Protein AF-A0A967E3Q3-F1 (afdb_monomer)

Mean predicted aligned error: 9.65 Å

Organism: NCBI:txid2714865

Solvent-accessible surface area (backbone atoms only — not comparable to full-atom values): 5410 Å² total; per-residue (Å²): 83,80,49,40,12,66,37,65,68,26,47,74,69,67,34,74,92,29,48,50,89,49,74,94,73,62,77,79,95,46,52,70,37,64,36,24,38,30,42,36,49,84,86,45,96,77,69,51,65,51,76,47,79,45,81,46,77,52,81,77,80,81,84,85,75,77,77,80,81,81,80,74,66,87,72,62,104,75,74,90,77,134

InterPro domains:
  IPR059909 Flavobacterium inter-domain disulphide bond domain [PF26689] (2-62)

Secondary structure (DSSP, 8-state):
-EEEESSHHHHHHT-GGGB-S-GGGPPPSSSEEEEEEEEE-TT-TT--EEEEEEEEE-PPPPP--PPP--------S-----

Radius of gyration: 27.69 Å; Cα contacts (8 Å, |Δi|>4): 107; chains: 1; bounding box: 51×19×89 Å

Structure (mmCIF, N/CA/C/O backbone):
data_AF-A0A967E3Q3-F1
#
_entry.id   AF-A0A967E3Q3-F1
#
loop_
_atom_site.group_PDB
_atom_site.id
_atom_site.type_symbol
_atom_site.label_atom_id
_atom_site.label_alt_id
_atom_site.label_comp_id
_atom_site.label_asym_id
_atom_site.label_entity_id
_atom_site.label_seq_id
_atom_site.pdbx_PDB_ins_code
_atom_site.Cartn_x
_atom_site.Cartn_y
_atom_site.Cartn_z
_atom_site.occupancy
_atom_site.B_iso_or_equiv
_atom_site.auth_seq_id
_atom_site.auth_comp_id
_atom_site.auth_asym_id
_atom_site.auth_atom_id
_atom_site.pdbx_PDB_model_num
ATOM 1 N N . ASP A 1 1 ? -10.518 -5.947 8.811 1.00 91.62 1 ASP A N 1
ATOM 2 C CA . ASP A 1 1 ? -10.515 -5.128 7.593 1.00 91.62 1 ASP A CA 1
ATOM 3 C C . ASP A 1 1 ? -9.079 -4.773 7.234 1.00 91.62 1 ASP A C 1
ATOM 5 O O . ASP A 1 1 ? -8.251 -4.740 8.142 1.00 91.62 1 ASP A O 1
ATOM 9 N N . ILE A 1 2 ? -8.767 -4.601 5.949 1.00 94.62 2 ILE A N 1
ATOM 10 C CA . ILE A 1 2 ? -7.405 -4.298 5.475 1.00 94.62 2 ILE A CA 1
ATOM 11 C C . ILE A 1 2 ? -7.462 -3.105 4.522 1.00 94.62 2 ILE A C 1
ATOM 13 O O . ILE A 1 2 ? -8.183 -3.145 3.526 1.00 94.62 2 ILE A O 1
ATOM 17 N N . ALA A 1 3 ? -6.658 -2.081 4.802 1.00 96.94 3 ALA A N 1
ATOM 18 C CA . ALA A 1 3 ? -6.501 -0.896 3.966 1.00 96.94 3 ALA A CA 1
ATOM 19 C C . ALA A 1 3 ? -5.018 -0.578 3.735 1.00 96.94 3 ALA A C 1
ATOM 21 O O . ALA A 1 3 ? -4.159 -0.948 4.533 1.00 96.94 3 ALA A O 1
ATOM 22 N N . TYR A 1 4 ? -4.724 0.127 2.645 1.00 97.88 4 TYR A N 1
ATOM 23 C CA . TYR A 1 4 ? -3.365 0.431 2.199 1.00 97.88 4 TYR A CA 1
ATOM 24 C C . TYR A 1 4 ? -3.199 1.940 2.026 1.00 97.88 4 TYR A C 1
ATOM 26 O O . TYR A 1 4 ? -4.104 2.594 1.508 1.00 97.88 4 TYR A O 1
ATOM 34 N N . TYR A 1 5 ? -2.057 2.494 2.429 1.00 98.12 5 TYR A N 1
ATOM 35 C CA . TYR A 1 5 ? -1.795 3.932 2.393 1.00 98.12 5 TYR A CA 1
ATOM 36 C C . TYR A 1 5 ? -0.393 4.262 1.876 1.00 98.12 5 TYR A C 1
ATOM 38 O O . TYR A 1 5 ? 0.563 3.522 2.102 1.00 98.12 5 TYR A O 1
ATOM 46 N N . ASN A 1 6 ? -0.270 5.423 1.231 1.00 96.75 6 ASN A N 1
ATOM 47 C CA . ASN A 1 6 ? 0.992 5.933 0.678 1.00 96.75 6 ASN A CA 1
ATOM 48 C C . ASN A 1 6 ? 1.952 6.504 1.737 1.00 96.75 6 ASN A C 1
ATOM 50 O O . ASN A 1 6 ? 3.110 6.766 1.429 1.00 96.75 6 ASN A O 1
ATOM 54 N N . ASN A 1 7 ? 1.477 6.747 2.962 1.00 96.69 7 ASN A N 1
ATOM 55 C CA . ASN A 1 7 ? 2.299 7.170 4.094 1.00 96.69 7 ASN A CA 1
ATOM 56 C C . ASN A 1 7 ? 1.703 6.697 5.430 1.00 96.69 7 ASN A C 1
ATOM 58 O O . ASN A 1 7 ? 0.512 6.387 5.524 1.00 96.69 7 ASN A O 1
ATOM 62 N N . GLU A 1 8 ? 2.541 6.686 6.466 1.00 97.75 8 GLU A N 1
ATOM 63 C CA . GLU A 1 8 ? 2.182 6.213 7.805 1.00 97.75 8 GLU A CA 1
ATOM 64 C C . GLU A 1 8 ? 1.054 7.039 8.431 1.00 97.75 8 GLU A C 1
ATOM 66 O O . GLU A 1 8 ? 0.062 6.493 8.911 1.00 97.75 8 GLU A O 1
ATOM 71 N N . ASN A 1 9 ? 1.162 8.372 8.377 1.00 98.12 9 ASN A N 1
ATOM 72 C CA . ASN A 1 9 ? 0.169 9.266 8.973 1.00 98.12 9 ASN A CA 1
ATOM 73 C C . ASN A 1 9 ? -1.226 9.054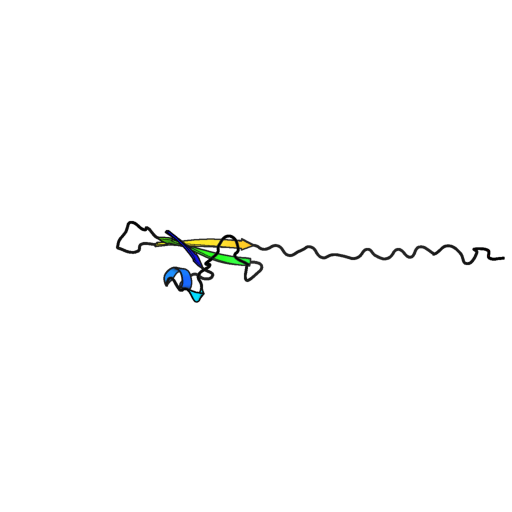 8.364 1.00 98.12 9 ASN A C 1
ATOM 75 O O . ASN A 1 9 ? -2.230 9.089 9.068 1.00 98.12 9 ASN A O 1
ATOM 79 N N . GLY A 1 10 ? -1.295 8.767 7.062 1.00 97.75 10 GLY A N 1
ATOM 80 C CA . GLY A 1 10 ? -2.531 8.411 6.384 1.00 97.75 10 GLY A CA 1
ATOM 81 C C . GLY A 1 10 ? -3.152 7.124 6.915 1.00 97.75 10 GLY A C 1
ATOM 82 O O . GLY A 1 10 ? -4.365 7.085 7.092 1.00 97.75 10 GLY A O 1
ATOM 83 N N . ALA A 1 11 ? -2.338 6.115 7.234 1.00 97.62 11 ALA A N 1
ATOM 84 C CA . ALA A 1 11 ? -2.804 4.880 7.858 1.00 97.62 11 ALA A CA 1
ATOM 85 C C . ALA A 1 11 ? -3.247 5.076 9.318 1.00 97.62 11 ALA A C 1
ATOM 87 O O . ALA A 1 11 ? -4.174 4.396 9.760 1.00 97.62 11 ALA A O 1
ATOM 88 N N . ILE A 1 12 ? -2.630 5.999 10.062 1.00 96.69 12 ILE A N 1
ATOM 89 C CA . ILE A 1 12 ? -3.014 6.337 11.445 1.00 96.69 12 ILE A CA 1
ATOM 90 C C . ILE A 1 12 ? -4.350 7.088 11.476 1.00 96.69 12 ILE A C 1
ATOM 92 O O . ILE A 1 12 ? -5.231 6.740 12.261 1.00 96.69 12 ILE A O 1
ATOM 96 N N . GLU A 1 13 ? -4.497 8.107 10.629 1.00 96.69 13 GLU A N 1
ATOM 97 C CA . GLU A 1 13 ? -5.658 9.008 10.601 1.00 96.69 13 GLU A CA 1
ATOM 98 C C . GLU A 1 13 ? -6.791 8.527 9.683 1.00 96.69 13 GLU A C 1
ATOM 100 O O . GLU A 1 13 ? -7.827 9.183 9.593 1.00 96.69 13 GLU A O 1
ATOM 105 N N . GLU A 1 14 ? -6.587 7.415 8.972 1.00 95.44 14 GLU A N 1
ATOM 106 C CA . GLU A 1 14 ? -7.493 6.911 7.931 1.00 95.44 14 GLU A CA 1
ATOM 107 C C . GLU A 1 14 ? -7.775 7.976 6.854 1.00 95.44 14 GLU A C 1
ATOM 109 O O . GLU A 1 14 ? -8.898 8.156 6.382 1.00 95.44 14 GLU A O 1
ATOM 114 N N . ASN A 1 15 ? -6.733 8.726 6.474 1.00 97.31 15 ASN A N 1
ATOM 115 C CA . ASN A 1 15 ? -6.844 9.880 5.587 1.00 97.31 15 ASN A CA 1
ATOM 116 C C . ASN A 1 15 ? -7.133 9.437 4.136 1.00 97.31 15 ASN A C 1
ATOM 118 O O . ASN A 1 15 ? -6.250 8.850 3.497 1.00 97.31 15 ASN A O 1
ATOM 122 N N . PRO A 1 16 ? -8.295 9.797 3.553 1.00 96.88 16 PRO A N 1
ATOM 123 C CA . PRO A 1 16 ? -8.653 9.401 2.190 1.00 96.88 16 PRO A CA 1
ATOM 124 C C . PRO A 1 16 ? -7.687 9.911 1.114 1.00 96.88 16 PRO A C 1
ATOM 126 O O . PRO A 1 16 ? -7.570 9.292 0.062 1.00 96.88 16 PRO A O 1
ATOM 129 N N . GLY A 1 17 ? -6.975 11.016 1.362 1.00 96.88 17 GLY A N 1
ATOM 130 C CA . GLY A 1 17 ? -5.982 11.558 0.430 1.00 96.88 17 GLY A CA 1
ATOM 131 C C . GLY A 1 17 ? -4.734 10.685 0.280 1.00 96.88 17 GLY A C 1
ATOM 132 O O . GLY A 1 17 ? -4.014 10.817 -0.705 1.00 96.88 17 GLY A O 1
ATOM 133 N N . ASN A 1 18 ? -4.493 9.780 1.231 1.00 97.12 18 ASN A N 1
ATOM 134 C CA . ASN A 1 18 ? -3.370 8.846 1.206 1.00 97.12 18 ASN A CA 1
ATOM 135 C C . ASN A 1 18 ? -3.810 7.399 0.942 1.00 97.12 18 ASN A C 1
ATOM 137 O O . ASN A 1 18 ? -2.946 6.530 0.867 1.00 97.12 18 ASN A O 1
ATOM 141 N N . LEU A 1 19 ? 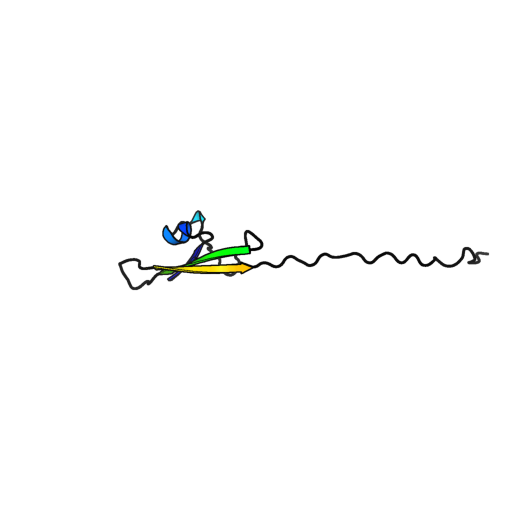-5.116 7.135 0.829 1.00 97.88 19 LEU A N 1
ATOM 142 C CA . LEU A 1 19 ? -5.673 5.796 0.654 1.00 97.88 19 LEU A CA 1
ATOM 143 C C . LEU A 1 19 ? -5.361 5.246 -0.743 1.00 97.88 19 LEU A C 1
ATOM 145 O O . LEU A 1 19 ? -5.667 5.862 -1.764 1.00 97.88 19 LEU A O 1
ATOM 149 N N . ILE A 1 20 ? -4.834 4.028 -0.789 1.00 97.62 20 ILE A N 1
ATOM 150 C CA . ILE A 1 20 ? -4.686 3.239 -2.009 1.00 97.62 20 ILE A CA 1
ATOM 151 C C . ILE A 1 20 ? -5.990 2.464 -2.219 1.00 97.62 20 ILE A C 1
ATOM 153 O O . ILE A 1 20 ? -6.177 1.357 -1.716 1.00 97.62 20 ILE A O 1
ATOM 157 N N . ALA A 1 21 ? -6.921 3.072 -2.955 1.00 96.69 21 ALA A N 1
ATOM 158 C CA . ALA A 1 21 ? -8.261 2.517 -3.163 1.00 96.69 21 ALA A CA 1
ATOM 159 C C . ALA A 1 21 ? -8.276 1.232 -4.014 1.00 96.69 21 ALA A C 1
ATOM 161 O O . ALA A 1 21 ? -9.176 0.406 -3.865 1.00 96.69 21 ALA A O 1
ATOM 162 N N . THR A 1 22 ? -7.275 1.051 -4.884 1.00 95.94 22 THR A N 1
ATOM 163 C CA . THR A 1 22 ? -7.177 -0.097 -5.799 1.00 95.94 22 THR A CA 1
ATOM 164 C C . THR A 1 22 ? -5.805 -0.767 -5.676 1.00 95.94 22 THR A C 1
ATOM 166 O O . THR A 1 22 ? -4.945 -0.546 -6.527 1.00 95.94 22 THR A O 1
ATOM 169 N N . PRO A 1 23 ? -5.567 -1.601 -4.647 1.00 94.94 23 PRO A N 1
ATOM 170 C CA . PRO A 1 23 ? -4.248 -2.195 -4.411 1.00 94.94 23 PRO A CA 1
ATOM 171 C C . PRO A 1 23 ? -3.712 -3.023 -5.589 1.00 94.94 23 PRO A C 1
ATOM 173 O O . PRO A 1 23 ? -2.523 -2.993 -5.878 1.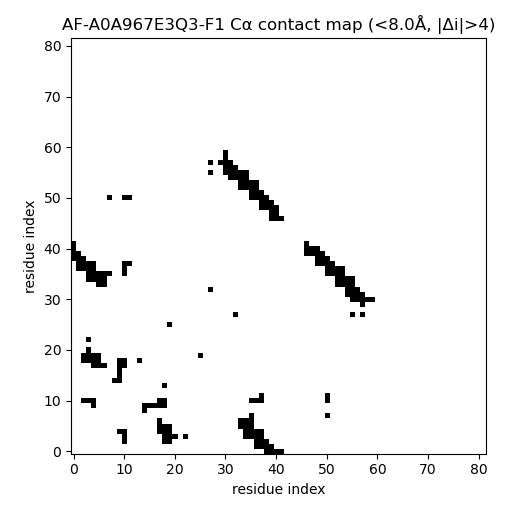00 94.94 23 PRO A O 1
ATOM 176 N N . THR A 1 24 ? -4.586 -3.725 -6.318 1.00 93.81 24 THR A N 1
ATOM 177 C CA . THR A 1 24 ? -4.205 -4.562 -7.473 1.00 93.81 24 THR A CA 1
ATOM 178 C C . THR A 1 24 ? -3.803 -3.773 -8.720 1.00 93.81 24 THR A C 1
ATOM 180 O O . THR A 1 24 ? -3.270 -4.361 -9.657 1.00 93.81 24 THR A O 1
ATOM 183 N N . GLY A 1 25 ? -4.077 -2.469 -8.753 1.00 94.06 25 GLY A N 1
ATOM 184 C CA . GLY A 1 25 ? -3.739 -1.565 -9.854 1.00 94.06 25 GLY A CA 1
ATOM 185 C C . GLY A 1 25 ? -3.001 -0.323 -9.368 1.00 94.06 25 GLY A C 1
ATOM 186 O O . GLY A 1 25 ? -3.096 0.722 -10.002 1.00 94.06 25 GLY A O 1
ATOM 187 N N . TYR A 1 26 ? -2.346 -0.412 -8.210 1.00 94.06 26 TYR A N 1
ATOM 188 C CA . TYR A 1 26 ? -1.583 0.692 -7.655 1.00 94.06 26 TYR A CA 1
ATOM 189 C C . TYR A 1 26 ? -0.304 0.914 -8.470 1.00 94.06 26 TYR A C 1
ATOM 191 O O . TYR A 1 26 ? 0.485 -0.010 -8.661 1.00 94.06 26 TYR A O 1
ATOM 199 N N . GLU A 1 27 ? -0.105 2.143 -8.942 1.00 92.25 27 GLU A N 1
ATOM 200 C CA . GLU A 1 27 ? 1.129 2.568 -9.602 1.00 92.25 27 GLU A CA 1
ATOM 201 C C . GLU A 1 27 ? 2.068 3.195 -8.568 1.00 92.25 27 GLU A C 1
ATOM 203 O O . GLU A 1 27 ? 1.667 4.090 -7.820 1.00 92.25 27 GLU A O 1
ATOM 208 N N . SER A 1 28 ? 3.317 2.723 -8.524 1.00 91.44 28 SER A N 1
ATOM 209 C CA . SER A 1 28 ? 4.320 3.262 -7.603 1.00 91.44 28 SER A CA 1
ATOM 210 C C . SER A 1 28 ? 4.617 4.732 -7.903 1.00 91.44 28 SER A C 1
ATOM 212 O O . SER A 1 28 ? 4.701 5.133 -9.064 1.00 91.44 28 SER A O 1
ATOM 214 N N . GLN A 1 29 ? 4.828 5.532 -6.857 1.00 90.94 29 GLN A N 1
ATOM 215 C CA . GLN A 1 29 ? 5.183 6.953 -6.979 1.00 90.94 29 GLN A CA 1
ATOM 216 C C . GLN A 1 29 ? 6.698 7.181 -7.116 1.00 90.94 29 GLN A C 1
ATOM 218 O O . GLN A 1 29 ? 7.127 8.277 -7.478 1.00 90.94 29 GLN A O 1
ATOM 223 N N . SER A 1 30 ? 7.503 6.156 -6.825 1.00 92.56 30 SER A N 1
ATOM 224 C CA . SER A 1 30 ? 8.967 6.156 -6.917 1.00 92.56 30 SER A CA 1
ATOM 225 C C . SER A 1 30 ? 9.515 4.738 -7.116 1.00 92.56 30 SER A C 1
ATOM 227 O O . SER A 1 30 ? 8.808 3.758 -6.882 1.00 92.56 30 SER A O 1
ATOM 229 N N . ASP A 1 31 ? 10.782 4.625 -7.523 1.00 91.31 31 ASP A N 1
ATOM 230 C CA . ASP A 1 31 ? 11.447 3.329 -7.759 1.00 91.31 31 ASP A CA 1
ATOM 231 C C . ASP A 1 31 ? 11.567 2.487 -6.477 1.00 91.31 31 ASP A C 1
ATOM 233 O O . ASP A 1 31 ? 11.422 1.268 -6.507 1.00 91.31 31 ASP A O 1
ATOM 237 N N . ASN A 1 32 ? 11.742 3.152 -5.333 1.00 93.56 32 ASN A N 1
ATOM 238 C CA . ASN A 1 32 ? 11.614 2.561 -4.005 1.00 93.56 32 ASN A CA 1
ATOM 239 C C . ASN A 1 32 ? 10.550 3.341 -3.239 1.00 93.56 32 ASN A C 1
ATOM 241 O O . ASN A 1 32 ? 10.695 4.550 -3.028 1.00 93.56 32 ASN A O 1
ATOM 245 N N . GLN A 1 33 ? 9.484 2.665 -2.828 1.00 94.94 33 GLN A N 1
ATOM 246 C CA . GLN A 1 33 ? 8.395 3.253 -2.055 1.00 94.94 33 GLN A CA 1
ATOM 247 C C . GLN A 1 33 ? 8.029 2.338 -0.883 1.00 94.94 33 GLN A C 1
ATOM 249 O O . GLN A 1 33 ? 7.946 1.127 -1.048 1.00 94.94 33 GLN A O 1
ATOM 254 N N . ILE A 1 34 ? 7.739 2.914 0.286 1.00 97.25 34 ILE A N 1
ATOM 255 C CA . ILE A 1 34 ? 7.096 2.186 1.388 1.00 97.25 34 ILE A CA 1
ATOM 256 C C . ILE A 1 34 ? 5.582 2.399 1.306 1.00 97.25 34 ILE A C 1
ATOM 258 O O . ILE A 1 34 ? 5.106 3.532 1.201 1.00 97.25 34 ILE A O 1
ATOM 262 N N . VAL A 1 35 ? 4.830 1.304 1.363 1.00 97.62 35 VAL A N 1
ATOM 263 C CA . VAL A 1 35 ? 3.371 1.282 1.493 1.00 97.62 35 VAL A CA 1
ATOM 264 C C . VAL A 1 35 ? 3.009 0.783 2.887 1.00 97.62 35 VAL A C 1
ATOM 266 O O . VAL A 1 35 ? 3.607 -0.164 3.395 1.00 97.62 35 VAL A O 1
ATOM 269 N N . TYR A 1 36 ? 2.000 1.403 3.490 1.00 98.31 36 TYR A N 1
ATOM 270 C CA . TYR A 1 36 ? 1.565 1.126 4.855 1.00 98.31 36 TYR A CA 1
ATOM 271 C C . TYR A 1 36 ? 0.249 0.350 4.846 1.00 98.31 36 TYR A C 1
ATOM 273 O O . TYR A 1 36 ? -0.745 0.814 4.283 1.00 98.31 36 TYR A O 1
ATOM 281 N N . ILE A 1 37 ? 0.227 -0.823 5.474 1.00 98.12 37 ILE A N 1
ATOM 282 C CA . ILE A 1 37 ? -0.954 -1.679 5.609 1.00 98.12 37 ILE A CA 1
ATOM 283 C C . ILE A 1 37 ? -1.573 -1.447 6.977 1.00 98.12 37 ILE A C 1
ATOM 285 O O . ILE A 1 37 ? -0.986 -1.808 7.990 1.00 98.12 37 ILE A O 1
ATOM 289 N N . ARG A 1 38 ? -2.793 -0.918 7.008 1.00 97.25 38 ARG A N 1
ATOM 290 C CA . ARG A 1 38 ? -3.621 -0.853 8.214 1.00 97.25 38 ARG A CA 1
ATOM 291 C C . ARG A 1 38 ? -4.469 -2.116 8.302 1.00 97.25 38 ARG A C 1
ATOM 293 O O . ARG A 1 38 ? -5.279 -2.383 7.413 1.00 97.25 38 ARG A O 1
ATOM 300 N N . ILE A 1 39 ? -4.310 -2.868 9.385 1.00 96.50 39 ILE A N 1
ATOM 301 C CA . ILE A 1 39 ? -5.120 -4.051 9.690 1.00 96.50 39 ILE A CA 1
ATOM 302 C C . ILE A 1 39 ? -5.985 -3.712 10.899 1.00 96.50 39 ILE A C 1
ATOM 304 O O . ILE A 1 39 ? -5.463 -3.534 11.998 1.00 96.50 39 ILE A O 1
ATOM 308 N N . THR A 1 40 ? -7.297 -3.639 10.695 1.00 95.00 40 THR A N 1
ATOM 309 C CA . THR A 1 40 ? -8.274 -3.279 11.734 1.00 95.00 40 THR A CA 1
ATOM 310 C C . THR A 1 40 ? -9.096 -4.501 12.124 1.00 95.00 40 THR A C 1
ATOM 312 O O . THR A 1 40 ? -9.589 -5.215 11.246 1.00 95.00 40 THR A O 1
ATOM 315 N N . ASP A 1 41 ? -9.287 -4.747 13.420 1.00 90.81 41 ASP A N 1
ATOM 316 C CA . ASP A 1 41 ? -10.209 -5.786 13.893 1.00 90.81 41 ASP A CA 1
ATOM 317 C C . ASP A 1 41 ? -11.666 -5.304 13.747 1.00 90.81 41 ASP A C 1
ATOM 319 O O . ASP A 1 41 ? -12.079 -4.400 14.475 1.00 90.81 41 ASP A O 1
ATOM 323 N N . PRO A 1 42 ? -12.474 -5.892 12.840 1.00 83.69 42 PRO A N 1
ATOM 324 C CA . PRO A 1 42 ? -13.846 -5.444 12.612 1.00 83.69 42 PRO A CA 1
ATOM 325 C C . PRO A 1 42 ? -14.812 -5.860 13.732 1.00 83.69 42 PRO A C 1
ATOM 327 O O . PRO A 1 42 ? -15.970 -5.453 13.713 1.00 83.69 42 PRO A O 1
ATOM 330 N N . THR A 1 43 ? -14.379 -6.712 14.665 1.00 85.50 43 THR A N 1
ATOM 331 C CA . THR A 1 43 ? -15.206 -7.214 15.773 1.00 85.50 43 THR A CA 1
ATOM 332 C C . THR A 1 43 ? -15.015 -6.432 17.070 1.00 85.50 43 THR A C 1
ATOM 334 O O . THR A 1 43 ? -15.769 -6.631 18.021 1.00 85.50 43 THR A O 1
ATOM 337 N N . SER A 1 44 ? -14.026 -5.537 17.108 1.00 80.25 44 SER A N 1
ATOM 338 C CA . SER A 1 44 ? -13.719 -4.702 18.262 1.00 80.25 44 SER A CA 1
ATOM 339 C C . SER A 1 44 ? -1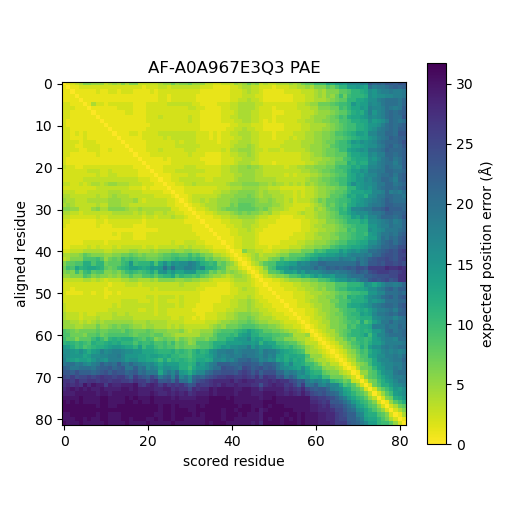4.336 -3.313 18.106 1.00 80.25 44 SER A C 1
ATOM 341 O O . SER A 1 44 ? -13.960 -2.552 17.217 1.00 80.25 44 SER A O 1
ATOM 343 N N . ASP A 1 45 ? -15.212 -2.931 19.037 1.00 76.88 45 ASP A N 1
ATOM 344 C CA . ASP A 1 45 ? -15.799 -1.581 19.098 1.00 76.88 45 ASP A CA 1
ATOM 345 C C . ASP A 1 45 ? -14.764 -0.479 19.418 1.00 76.88 45 ASP A C 1
ATOM 347 O O . ASP A 1 45 ? -15.076 0.711 19.397 1.00 76.88 45 ASP A O 1
ATOM 351 N N . LEU A 1 46 ? -13.520 -0.860 19.733 1.00 81.19 46 LEU A N 1
ATOM 352 C CA . LEU A 1 46 ? -12.426 0.046 20.093 1.00 81.19 46 LEU A CA 1
ATOM 353 C C . LEU A 1 46 ? -11.575 0.487 18.889 1.00 81.19 46 LEU A C 1
ATOM 355 O O . LEU A 1 46 ? -10.592 1.199 19.087 1.00 81.19 46 LEU A O 1
ATOM 359 N N . ASN A 1 47 ? -11.927 0.072 17.665 1.00 79.75 47 ASN A N 1
ATOM 360 C CA . ASN A 1 47 ? -11.183 0.364 16.432 1.00 79.75 47 ASN A CA 1
ATOM 361 C C . ASN A 1 47 ? -9.679 0.054 16.565 1.00 79.75 47 ASN A C 1
ATOM 363 O O . ASN A 1 47 ? -8.828 0.840 16.155 1.00 79.75 47 ASN A O 1
ATOM 367 N N . CYS A 1 48 ? -9.335 -1.065 17.214 1.00 91.44 48 CYS A N 1
ATOM 368 C CA . CYS A 1 48 ? -7.944 -1.476 17.367 1.00 91.44 48 CYS A CA 1
ATOM 369 C C . CYS A 1 48 ? -7.352 -1.827 16.000 1.00 91.44 48 CYS A C 1
ATOM 371 O O . CYS A 1 48 ? -7.932 -2.616 15.248 1.00 91.44 48 CYS A O 1
ATOM 373 N N . PHE A 1 49 ? -6.178 -1.275 15.711 1.00 95.06 49 PHE A N 1
ATOM 374 C CA . PHE A 1 49 ? -5.468 -1.514 14.466 1.00 95.06 49 PHE A CA 1
ATOM 375 C C . PHE A 1 49 ? -3.975 -1.718 14.708 1.00 95.06 49 PHE A C 1
ATOM 377 O O . PHE A 1 49 ? -3.424 -1.260 15.709 1.00 95.06 49 PHE A O 1
ATOM 384 N N . THR A 1 50 ? -3.330 -2.381 13.757 1.00 96.38 50 THR A N 1
ATOM 385 C CA . THR A 1 50 ? -1.873 -2.376 13.605 1.00 96.38 50 THR A CA 1
ATOM 386 C C . THR A 1 50 ? -1.509 -1.838 12.228 1.00 96.38 50 THR A C 1
ATOM 388 O O . THR A 1 50 ? -2.333 -1.885 11.306 1.00 96.38 50 THR A O 1
ATOM 391 N N . ILE A 1 51 ? -0.295 -1.308 12.102 1.00 98.06 51 ILE A N 1
ATOM 392 C CA . ILE A 1 51 ? 0.262 -0.836 10.837 1.00 98.06 51 ILE A CA 1
ATOM 393 C C . ILE A 1 51 ? 1.528 -1.634 10.554 1.00 98.06 51 ILE A C 1
ATOM 395 O O . ILE A 1 51 ? 2.405 -1.717 11.407 1.00 98.06 51 ILE A O 1
ATOM 399 N N . GLU A 1 52 ? 1.603 -2.204 9.358 1.00 98.00 52 GLU A N 1
ATOM 400 C CA . GLU A 1 52 ? 2.782 -2.902 8.845 1.00 98.00 52 GLU A CA 1
ATOM 401 C C . GLU A 1 52 ? 3.292 -2.204 7.584 1.00 98.00 52 GLU A C 1
ATOM 403 O O . GLU A 1 52 ? 2.523 -1.582 6.848 1.00 98.00 52 GLU A O 1
ATOM 408 N N . GLU A 1 53 ? 4.5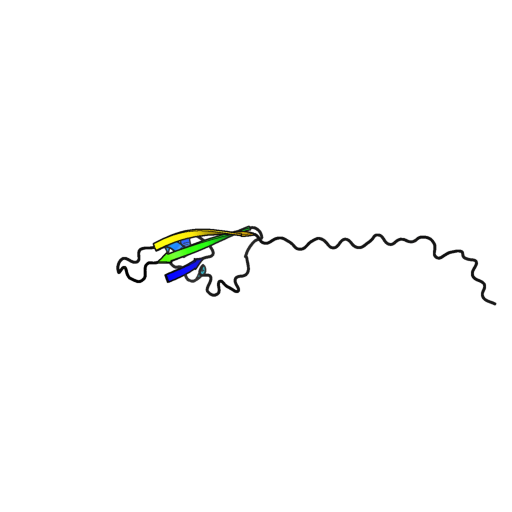85 -2.331 7.314 1.00 97.94 53 GLU A N 1
ATOM 409 C CA . GLU A 1 53 ? 5.235 -1.729 6.151 1.00 97.94 53 GLU A CA 1
ATOM 410 C C . GLU A 1 53 ? 5.544 -2.784 5.088 1.00 97.94 53 GLU A C 1
ATOM 412 O O . GLU A 1 53 ? 5.960 -3.905 5.392 1.00 97.94 53 GLU A O 1
ATOM 417 N N . ILE A 1 54 ? 5.378 -2.410 3.821 1.00 95.56 54 ILE A N 1
ATOM 418 C CA . ILE A 1 54 ? 5.881 -3.168 2.676 1.00 95.56 54 ILE A CA 1
ATOM 419 C C . ILE A 1 54 ? 6.707 -2.238 1.798 1.00 95.56 54 ILE A C 1
ATOM 421 O O . ILE A 1 54 ? 6.245 -1.165 1.413 1.00 95.56 54 ILE A O 1
ATOM 425 N N . GLU A 1 55 ? 7.908 -2.682 1.437 1.00 95.62 55 GLU A N 1
ATOM 426 C CA . GLU A 1 55 ? 8.715 -2.024 0.415 1.00 95.62 55 GLU A CA 1
ATOM 427 C C . GLU A 1 55 ? 8.279 -2.491 -0.980 1.00 95.62 55 GLU A C 1
ATOM 429 O O . GLU A 1 55 ? 8.273 -3.684 -1.292 1.00 95.62 55 GLU A O 1
ATOM 434 N N . LEU A 1 56 ? 7.912 -1.531 -1.823 1.00 93.56 56 LEU A N 1
ATOM 435 C CA . LEU A 1 56 ? 7.664 -1.705 -3.242 1.00 93.56 56 LEU A CA 1
ATOM 436 C C . LEU A 1 56 ? 8.913 -1.264 -4.009 1.00 93.56 56 LEU A C 1
ATOM 438 O O . LEU A 1 56 ? 9.284 -0.090 -3.979 1.00 93.56 56 LEU A O 1
ATOM 442 N N . ILE A 1 57 ? 9.542 -2.221 -4.691 1.00 93.31 57 ILE A N 1
ATOM 443 C CA . ILE A 1 57 ? 10.734 -2.004 -5.513 1.00 93.31 57 ILE A CA 1
ATOM 444 C C . ILE A 1 57 ? 10.330 -2.157 -6.979 1.00 93.31 57 ILE A C 1
ATOM 446 O O . ILE A 1 57 ? 9.895 -3.2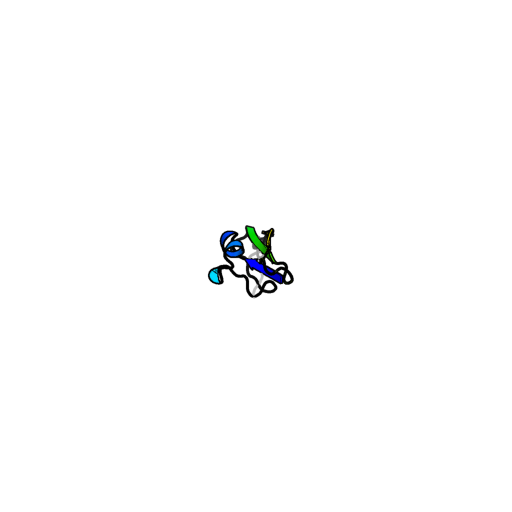32 -7.399 1.00 93.31 57 ILE A O 1
ATOM 450 N N . VAL A 1 58 ? 10.465 -1.081 -7.749 1.00 91.81 58 VAL A N 1
ATOM 451 C CA . VAL A 1 58 ? 10.237 -1.056 -9.195 1.00 91.81 58 VAL A CA 1
ATOM 452 C C . VAL A 1 58 ? 11.589 -1.013 -9.889 1.00 91.81 58 VAL A C 1
ATOM 454 O O . VAL A 1 58 ? 12.331 -0.041 -9.774 1.00 91.81 58 VAL A O 1
ATOM 457 N N . GLU A 1 59 ? 11.917 -2.076 -10.619 1.00 89.69 59 GLU A N 1
ATOM 458 C CA . GLU A 1 59 ? 13.144 -2.098 -11.411 1.00 89.69 59 GLU A CA 1
ATOM 459 C C . GLU A 1 59 ? 12.967 -1.282 -12.704 1.00 89.69 59 GLU A C 1
ATOM 461 O O . GLU A 1 59 ? 11.949 -1.430 -13.393 1.00 89.69 59 GLU A O 1
ATOM 466 N N . PRO A 1 60 ? 13.946 -0.433 -13.069 1.00 87.25 60 PRO A N 1
ATOM 467 C CA . PRO A 1 60 ? 13.904 0.294 -14.326 1.00 87.25 60 PRO A CA 1
ATOM 468 C C . PRO A 1 60 ? 14.036 -0.664 -15.513 1.00 87.25 60 PRO A C 1
ATOM 470 O O . PRO A 1 60 ? 14.623 -1.745 -15.425 1.00 87.25 60 PRO A O 1
ATOM 473 N N . LEU A 1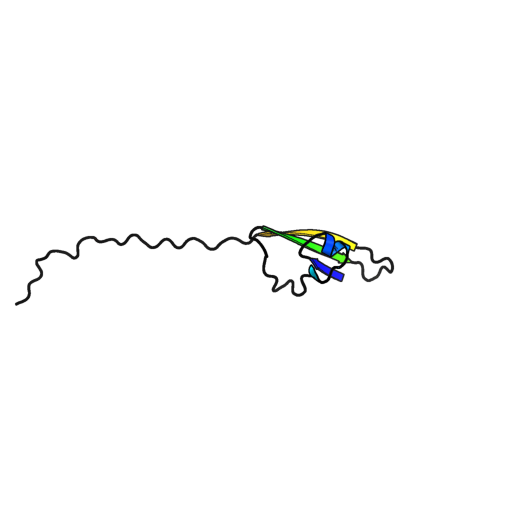 61 ? 13.522 -0.237 -16.666 1.00 87.25 61 LEU A N 1
ATOM 474 C CA . LEU A 1 61 ? 13.746 -0.960 -17.914 1.00 87.25 61 LEU A CA 1
ATOM 475 C C . LEU A 1 61 ? 15.241 -0.946 -18.279 1.00 87.25 61 LEU A C 1
ATOM 477 O O . LEU A 1 61 ? 15.923 0.046 -18.014 1.00 87.25 61 LEU A O 1
ATOM 481 N N . PRO A 1 62 ? 15.760 -2.010 -18.917 1.00 86.62 62 PRO A N 1
ATOM 482 C CA . PRO A 1 62 ? 17.138 -2.022 -19.384 1.00 86.62 62 PRO A CA 1
ATOM 483 C C . PRO A 1 62 ? 17.358 -0.960 -20.465 1.00 86.62 62 PRO A C 1
ATOM 485 O O . PRO A 1 62 ? 16.514 -0.763 -21.344 1.00 86.62 62 PRO A O 1
ATOM 488 N N . ASP A 1 63 ? 18.534 -0.336 -20.447 1.00 88.62 63 ASP A N 1
ATOM 489 C CA . ASP A 1 63 ? 18.943 0.583 -21.503 1.00 88.62 63 ASP A CA 1
ATOM 490 C C . ASP A 1 63 ? 19.119 -0.166 -22.829 1.00 88.62 63 ASP A C 1
ATOM 492 O O . ASP A 1 63 ? 19.899 -1.116 -22.950 1.00 88.62 63 ASP A O 1
ATOM 496 N N . ILE A 1 64 ? 18.407 0.28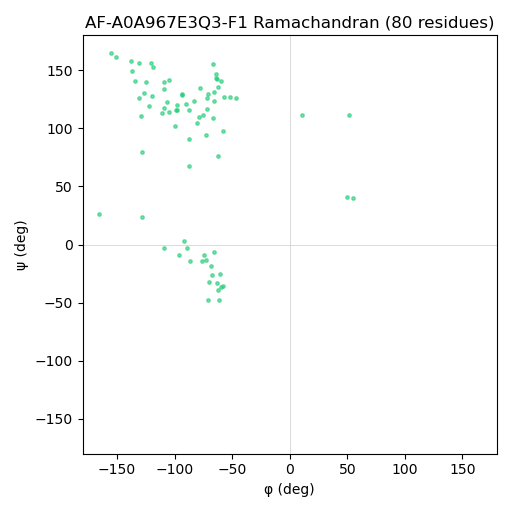2 -23.864 1.00 89.00 64 ILE A N 1
ATOM 497 C CA . ILE A 1 64 ? 18.573 -0.250 -25.216 1.00 89.00 64 ILE A CA 1
ATOM 498 C C . ILE A 1 64 ? 19.794 0.420 -25.844 1.00 89.00 64 ILE A C 1
ATOM 500 O O . ILE A 1 64 ? 19.736 1.566 -26.293 1.00 89.00 64 ILE A O 1
ATOM 504 N N . ILE A 1 65 ? 20.901 -0.314 -25.920 1.00 88.94 65 ILE A N 1
ATOM 505 C CA . ILE A 1 65 ? 22.098 0.129 -26.636 1.00 88.94 65 ILE A CA 1
ATOM 506 C C . ILE A 1 65 ? 21.958 -0.286 -28.101 1.00 88.94 65 ILE A C 1
ATOM 508 O O . ILE A 1 65 ? 21.909 -1.475 -28.423 1.00 88.94 65 ILE A O 1
ATOM 512 N N . ALA A 1 66 ? 21.882 0.697 -29.001 1.00 87.06 66 ALA A N 1
ATOM 513 C CA . ALA A 1 66 ? 21.909 0.424 -30.433 1.00 87.06 66 ALA A CA 1
ATOM 514 C C . ALA A 1 66 ? 23.249 -0.237 -30.803 1.00 87.06 66 ALA A C 1
ATOM 516 O O . ALA A 1 66 ? 24.296 0.234 -30.349 1.00 87.06 66 ALA A O 1
ATOM 517 N N . PRO A 1 67 ? 23.249 -1.299 -31.627 1.00 84.38 67 PRO A N 1
ATOM 518 C CA . PRO A 1 67 ? 24.494 -1.902 -32.071 1.00 84.38 67 PRO A CA 1
ATOM 519 C C . PRO A 1 67 ? 25.325 -0.866 -32.830 1.00 84.38 67 PRO A C 1
ATOM 521 O O . PRO A 1 67 ? 24.788 -0.070 -33.610 1.00 84.38 67 PRO A O 1
ATOM 524 N N . GLU A 1 68 ? 26.639 -0.892 -32.613 1.00 84.69 68 GLU A N 1
ATOM 525 C CA . GLU A 1 68 ? 27.559 -0.111 -33.430 1.00 84.69 68 GLU A CA 1
ATOM 526 C C . GLU A 1 68 ? 27.367 -0.520 -34.893 1.00 84.69 68 GLU A C 1
ATOM 528 O O . GLU A 1 68 ? 27.358 -1.707 -35.238 1.00 84.69 68 GLU A O 1
ATOM 533 N N . ARG A 1 69 ? 27.137 0.469 -35.762 1.00 76.75 69 ARG A N 1
ATOM 534 C CA . ARG A 1 69 ? 26.983 0.209 -37.190 1.00 76.75 69 ARG A CA 1
ATOM 535 C C . ARG A 1 69 ? 28.318 -0.286 -37.720 1.00 76.75 69 ARG A C 1
ATOM 537 O O . ARG A 1 69 ? 29.254 0.495 -37.863 1.00 76.75 69 ARG A O 1
ATOM 544 N N . LEU A 1 70 ? 28.385 -1.568 -38.048 1.00 73.56 70 LEU A N 1
ATOM 545 C CA . LEU A 1 70 ? 29.540 -2.131 -38.721 1.00 73.56 70 LEU A CA 1
ATOM 546 C C . LEU A 1 70 ? 29.544 -1.648 -40.180 1.00 73.56 70 LEU A C 1
ATOM 548 O O . LEU A 1 70 ? 28.895 -2.243 -41.034 1.00 73.56 70 LEU A O 1
ATOM 552 N N . SER A 1 71 ? 30.256 -0.559 -40.473 1.00 70.31 71 SER A N 1
ATOM 553 C CA . SER A 1 71 ? 30.601 -0.183 -41.847 1.00 70.31 71 SER A CA 1
ATOM 554 C C . SER A 1 71 ? 31.903 -0.879 -42.240 1.00 70.31 71 SER A C 1
ATOM 556 O O . SER A 1 71 ? 32.948 -0.242 -42.372 1.00 70.31 71 SER A O 1
ATOM 558 N N . VAL A 1 72 ? 31.867 -2.205 -42.365 1.00 64.38 72 VAL A N 1
ATOM 559 C CA . VAL A 1 72 ? 32.892 -2.899 -43.149 1.00 64.38 72 VAL A CA 1
ATOM 560 C C . VAL A 1 72 ? 32.465 -2.702 -44.591 1.00 64.38 72 VAL A C 1
ATOM 562 O O . VAL A 1 72 ? 31.389 -3.159 -44.953 1.00 64.38 72 VAL A O 1
ATOM 565 N N . CYS A 1 73 ? 33.253 -1.883 -45.289 1.00 67.25 73 CYS A N 1
ATOM 566 C CA . CYS A 1 73 ? 33.251 -1.589 -46.716 1.00 67.25 73 CYS A CA 1
ATOM 567 C C . CYS A 1 73 ? 32.036 -2.135 -47.480 1.00 67.25 73 CYS A C 1
ATOM 569 O O . CYS A 1 73 ? 31.915 -3.337 -47.679 1.00 67.25 73 CYS A O 1
ATOM 571 N N . ASP A 1 74 ? 31.169 -1.237 -47.960 1.00 59.88 74 ASP A N 1
ATOM 572 C CA . ASP A 1 74 ? 30.454 -1.521 -49.205 1.00 59.88 74 ASP A CA 1
ATOM 573 C C . ASP A 1 74 ? 31.561 -1.752 -50.237 1.00 59.88 74 ASP A C 1
ATOM 575 O O . ASP A 1 74 ? 32.281 -0.815 -50.603 1.00 59.88 74 ASP A O 1
ATOM 579 N N . ASP A 1 75 ? 31.845 -3.033 -50.460 1.00 55.28 75 ASP A N 1
ATOM 580 C CA . ASP A 1 75 ? 33.052 -3.515 -51.099 1.00 55.28 75 ASP A CA 1
ATOM 581 C C . ASP A 1 75 ? 33.249 -2.779 -52.415 1.00 55.28 75 ASP A C 1
ATOM 583 O O . ASP A 1 75 ? 32.365 -2.766 -53.265 1.00 55.28 75 ASP A O 1
ATOM 587 N N . GLU A 1 76 ? 34.446 -2.208 -52.550 1.00 57.44 76 GLU A N 1
ATOM 588 C CA . GLU A 1 76 ? 35.093 -1.877 -53.807 1.00 57.44 76 GLU A CA 1
ATOM 589 C C . GLU A 1 76 ? 34.232 -1.060 -54.787 1.00 57.44 76 GLU A C 1
ATOM 591 O O . GLU A 1 76 ? 33.339 -1.553 -55.475 1.00 57.44 76 GLU A O 1
ATOM 596 N N . THR A 1 77 ? 34.619 0.201 -55.001 1.00 52.81 77 THR A N 1
ATOM 597 C CA . THR A 1 77 ? 34.329 0.900 -56.263 1.00 52.81 77 THR A CA 1
ATOM 598 C C . THR A 1 77 ? 35.026 0.156 -57.416 1.00 52.81 77 THR A C 1
ATOM 600 O O . THR A 1 77 ? 36.080 0.541 -57.908 1.00 52.81 77 THR A O 1
ATOM 603 N N . GLY A 1 78 ? 34.423 -0.965 -57.791 1.00 59.62 78 GLY A N 1
ATOM 604 C CA . GLY A 1 78 ? 34.867 -2.021 -58.688 1.00 59.62 78 GLY A CA 1
ATOM 605 C C . GLY A 1 78 ? 33.681 -2.920 -59.068 1.00 59.62 78 GLY A C 1
ATOM 606 O O 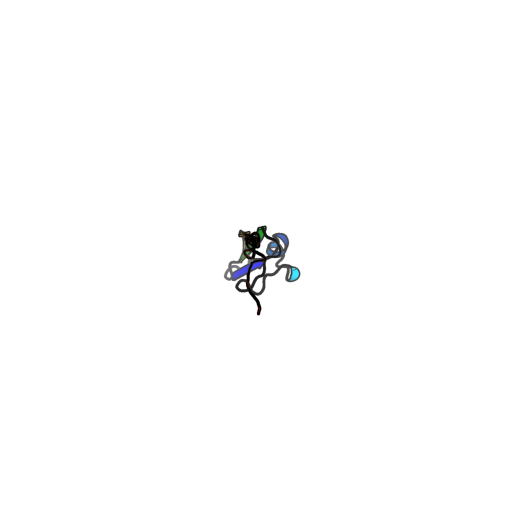. GLY A 1 78 ? 33.861 -4.088 -59.389 1.00 59.62 78 GLY A O 1
ATOM 607 N N . GLY A 1 79 ? 32.456 -2.382 -59.032 1.00 53.34 79 GLY A N 1
ATOM 608 C CA . GLY A 1 79 ? 31.248 -3.006 -59.568 1.00 53.34 79 GLY A CA 1
ATOM 609 C C . GLY A 1 79 ? 30.908 -2.420 -60.938 1.00 53.34 79 GLY A C 1
ATOM 610 O O . GLY A 1 79 ? 30.404 -1.306 -61.038 1.00 53.34 79 GLY A O 1
ATOM 611 N N . SER A 1 80 ? 31.225 -3.171 -61.993 1.00 58.97 80 SER A N 1
ATOM 612 C CA . SER A 1 80 ? 30.931 -2.879 -63.401 1.00 58.97 80 SER A CA 1
ATOM 613 C C . SER A 1 80 ? 29.477 -2.438 -63.634 1.00 58.97 80 SER A C 1
ATOM 615 O O . SER A 1 80 ? 28.544 -3.176 -63.324 1.00 58.97 80 SER A O 1
ATOM 617 N N . THR A 1 81 ? 29.288 -1.278 -64.270 1.00 48.66 81 THR A N 1
ATOM 618 C CA . THR A 1 81 ? 28.088 -1.012 -65.072 1.00 48.66 81 THR A CA 1
ATOM 619 C C . THR A 1 81 ? 28.508 -0.502 -66.451 1.00 48.66 81 THR A C 1
ATOM 621 O O . THR A 1 81 ? 29.066 0.581 -66.566 1.00 48.66 81 THR A O 1
ATOM 624 N N . THR A 1 82 ? 28.254 -1.372 -67.436 1.00 48.41 82 THR A N 1
ATOM 625 C CA . THR A 1 82 ? 28.108 -1.192 -68.899 1.00 48.41 82 THR A CA 1
ATOM 626 C C . THR A 1 82 ? 29.125 -0.341 -69.656 1.00 48.41 82 THR A C 1
ATOM 628 O O . THR A 1 82 ? 29.083 0.901 -69.552 1.00 48.41 82 THR A O 1
#

pLDDT: mean 87.54, std 13.63, range [48.41, 98.31]

Nearest PDB structures (foldseek):
  8jg4-assembly1_A  TM=4.913E-01  e=4.698E+00  Arabidopsis thaliana
  8q87-assembly1_Bo  TM=4.314E-01  e=6.071E+00  Gallus gallus

Sequence (82 aa):
DIAYYNNENGAIEENPGNLIATPTGYESQSDNQIVYIRITDPTSDLNCFTIEEIELIVEPLPDIIAPERLSVCDDETGGSTT

Foldseek 3Di:
DKWKFQDDVCLVVVPPVGTPPDPVPDDDPDQWGKMKMWDFDPVDPVRDIDIDIDIDHHDDDDDDDDDDPPCPDPDDPPDDDD